Protein AF-A0A662KUR4-F1 (afdb_monomer_lite)

Sequence (89 aa):
MRERSKVEYRAGDQIHIVITKDFAPIATEFFNFCRENHYNASEVIRSLIARWLEEQKEFKKAYEIMKRSRGAVKSAAREYEKAIIYEGR

Secondary structure (DSSP, 8-state):
----PPP---TT--------TTTHHHHHHHHHHHHHTT--HHHHHHHHHHHHHHHHHHHHHHHHHHHHHHHHHHHHHHHHHHHHHHHT-

Radius of gyration: 24.8 Å; chains: 1; bounding box: 58×40×59 Å

Structure (mmCIF, N/CA/C/O backbone):
data_AF-A0A662KUR4-F1
#
_entry.id   AF-A0A662KUR4-F1
#
loop_
_atom_site.group_PDB
_atom_site.id
_atom_site.type_symbol
_atom_site.label_atom_id
_atom_site.label_alt_id
_atom_site.label_comp_id
_atom_site.label_asym_id
_atom_site.label_entity_id
_atom_site.label_seq_id
_atom_site.pdbx_PDB_ins_code
_atom_site.Cartn_x
_atom_site.Cartn_y
_atom_site.Cartn_z
_atom_site.occupancy
_atom_site.B_iso_or_equiv
_atom_site.auth_seq_id
_atom_site.auth_comp_id
_atom_site.auth_asym_id
_atom_site.auth_atom_id
_atom_site.pdbx_PDB_model_num
ATOM 1 N N . MET A 1 1 ? -17.187 -24.107 5.853 1.00 46.53 1 MET A N 1
ATOM 2 C CA . MET A 1 1 ? -16.433 -22.929 5.369 1.00 46.53 1 MET A CA 1
ATOM 3 C C . MET A 1 1 ? -15.014 -23.077 5.907 1.00 46.53 1 MET A C 1
ATOM 5 O O . MET A 1 1 ? -14.873 -23.116 7.119 1.00 46.53 1 MET A O 1
ATOM 9 N N . ARG A 1 2 ? -13.995 -23.330 5.069 1.00 51.97 2 ARG A N 1
ATOM 10 C CA . ARG A 1 2 ? -12.613 -23.477 5.569 1.00 51.97 2 ARG A CA 1
ATOM 11 C C . ARG A 1 2 ? -12.085 -22.091 5.929 1.00 51.97 2 ARG A C 1
ATOM 13 O O . ARG A 1 2 ? -12.038 -21.219 5.065 1.00 51.97 2 ARG A O 1
ATOM 20 N N . GLU A 1 3 ? -11.742 -21.898 7.195 1.00 57.66 3 GLU A N 1
ATOM 21 C CA . GLU A 1 3 ? -11.041 -20.714 7.678 1.00 57.66 3 GLU A CA 1
ATOM 22 C C . GLU A 1 3 ? -9.726 -20.605 6.892 1.00 57.66 3 GLU A C 1
ATOM 24 O O . GLU A 1 3 ? -8.913 -21.530 6.905 1.00 57.66 3 GLU A O 1
ATOM 29 N N . ARG A 1 4 ? -9.555 -19.543 6.092 1.00 60.91 4 ARG A N 1
ATOM 30 C CA . ARG A 1 4 ? -8.295 -19.334 5.368 1.00 60.91 4 ARG A CA 1
ATOM 31 C C . ARG A 1 4 ? -7.217 -19.097 6.420 1.00 60.91 4 ARG A C 1
ATOM 33 O O . ARG A 1 4 ? -7.261 -18.091 7.124 1.00 60.91 4 ARG A O 1
ATOM 40 N N . SER A 1 5 ? -6.277 -20.032 6.533 1.00 66.94 5 SER A N 1
ATOM 41 C CA . SER A 1 5 ? -5.096 -19.891 7.379 1.00 66.94 5 SER A CA 1
ATOM 42 C C . SER A 1 5 ? -4.397 -18.569 7.068 1.00 66.94 5 SER A C 1
ATOM 44 O O . SER A 1 5 ? -4.246 -18.208 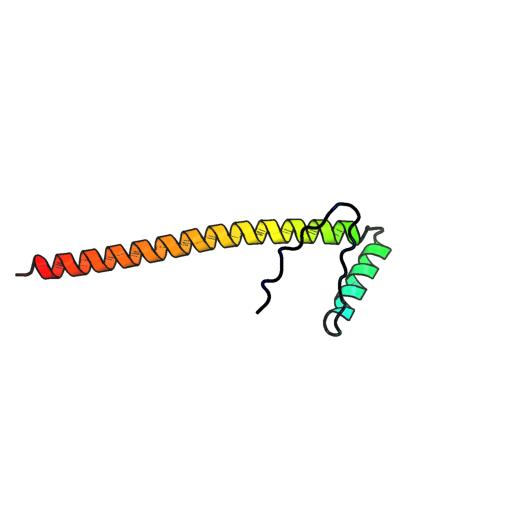5.898 1.00 66.94 5 SER A O 1
ATOM 46 N N . LYS A 1 6 ? -3.976 -17.844 8.110 1.00 76.25 6 LYS A N 1
ATOM 47 C CA . LYS A 1 6 ? -3.165 -16.634 7.947 1.00 76.25 6 LYS A CA 1
ATOM 48 C C . LYS A 1 6 ? -1.902 -17.004 7.168 1.00 76.25 6 LYS A C 1
ATOM 50 O O . LYS A 1 6 ? -1.160 -17.882 7.594 1.00 76.25 6 LYS A O 1
ATOM 55 N N . VAL A 1 7 ? -1.701 -16.367 6.019 1.00 81.00 7 VAL A N 1
ATOM 56 C CA . VAL A 1 7 ? -0.488 -16.538 5.215 1.00 81.00 7 VAL A CA 1
ATOM 57 C C . VAL A 1 7 ? 0.601 -15.662 5.823 1.00 81.00 7 VAL A C 1
ATOM 59 O O . VAL A 1 7 ? 0.384 -14.468 6.032 1.00 81.00 7 VAL A O 1
ATOM 62 N N . GLU A 1 8 ? 1.750 -16.260 6.117 1.00 88.12 8 GLU A N 1
ATOM 63 C CA . GLU A 1 8 ? 2.948 -15.571 6.588 1.00 88.12 8 GLU A CA 1
ATOM 64 C C . GLU A 1 8 ? 4.002 -15.621 5.480 1.00 88.12 8 GLU A C 1
ATOM 66 O O . GLU A 1 8 ? 4.393 -16.706 5.053 1.00 88.12 8 GLU A O 1
ATOM 71 N N . TYR A 1 9 ? 4.421 -14.448 5.000 1.00 87.75 9 TYR A N 1
ATOM 72 C CA . TYR A 1 9 ? 5.459 -14.319 3.976 1.00 87.75 9 TYR A CA 1
ATOM 73 C C . TYR A 1 9 ? 6.852 -14.341 4.613 1.00 87.75 9 TYR A C 1
ATOM 75 O O . TYR A 1 9 ? 7.070 -13.750 5.673 1.00 87.75 9 TYR A O 1
ATOM 83 N N . ARG A 1 10 ? 7.810 -14.977 3.941 1.00 91.31 10 ARG A N 1
ATOM 84 C CA . ARG A 1 10 ? 9.224 -15.072 4.316 1.00 91.31 10 ARG A CA 1
ATOM 85 C C . ARG A 1 10 ? 10.113 -14.363 3.298 1.00 91.31 10 ARG A C 1
ATOM 87 O O . ARG A 1 10 ? 9.712 -14.063 2.175 1.00 91.31 10 ARG A O 1
ATOM 94 N N . ALA A 1 11 ? 11.353 -14.084 3.698 1.00 87.69 11 ALA A N 1
ATOM 95 C CA . ALA A 1 11 ? 12.347 -13.534 2.784 1.00 87.69 11 ALA A CA 1
ATOM 96 C C . ALA A 1 11 ? 12.565 -14.486 1.594 1.00 87.69 11 ALA A C 1
ATOM 98 O O . ALA A 1 11 ? 12.797 -15.676 1.789 1.00 87.69 11 ALA A O 1
ATOM 99 N N . GLY A 1 12 ? 12.499 -13.944 0.376 1.00 86.75 12 GLY A N 1
ATOM 100 C CA . GLY A 1 12 ? 12.592 -14.715 -0.868 1.00 86.75 12 GLY A CA 1
ATOM 101 C C . GLY A 1 12 ? 11.243 -15.103 -1.477 1.00 86.75 12 GLY A C 1
ATOM 102 O O . GLY A 1 12 ? 11.210 -15.457 -2.655 1.00 86.75 12 GLY A O 1
ATOM 103 N N . ASP A 1 13 ? 10.137 -14.975 -0.738 1.00 88.94 13 ASP A N 1
ATOM 104 C CA . ASP A 1 13 ? 8.809 -15.224 -1.295 1.00 88.94 13 ASP A CA 1
ATOM 105 C C . ASP A 1 13 ? 8.464 -14.197 -2.381 1.00 88.94 13 ASP A C 1
ATOM 107 O O . ASP A 1 13 ? 8.730 -12.996 -2.258 1.00 88.94 13 ASP A O 1
ATOM 111 N N . GLN A 1 14 ? 7.831 -14.677 -3.452 1.00 84.75 14 GLN A N 1
ATOM 112 C CA . GLN A 1 14 ? 7.359 -13.826 -4.536 1.00 84.75 14 GLN A CA 1
ATOM 113 C C . GLN A 1 14 ? 5.988 -13.236 -4.203 1.00 84.75 14 GLN A C 1
ATOM 115 O O . GLN A 1 14 ? 5.055 -13.941 -3.818 1.00 84.75 14 GLN A O 1
ATOM 120 N N . ILE A 1 15 ? 5.848 -11.927 -4.414 1.00 83.69 15 ILE A N 1
ATOM 121 C CA . ILE A 1 15 ? 4.549 -11.256 -4.398 1.00 83.69 15 ILE A CA 1
ATOM 122 C C . ILE A 1 15 ? 4.007 -11.275 -5.825 1.00 83.69 15 ILE A C 1
ATOM 124 O O . ILE A 1 15 ? 4.563 -10.640 -6.720 1.00 83.69 15 ILE A O 1
ATOM 128 N N . HIS A 1 16 ? 2.904 -11.988 -6.034 1.00 83.56 16 HIS A N 1
ATOM 129 C CA . HIS A 1 16 ? 2.210 -12.004 -7.316 1.00 83.56 16 HIS A CA 1
ATOM 130 C C . HIS A 1 16 ? 1.157 -10.895 -7.353 1.00 83.56 16 HIS A C 1
ATOM 132 O O . HIS A 1 16 ? 0.188 -10.923 -6.594 1.00 83.56 16 HIS A O 1
ATOM 138 N N . ILE A 1 17 ? 1.336 -9.931 -8.257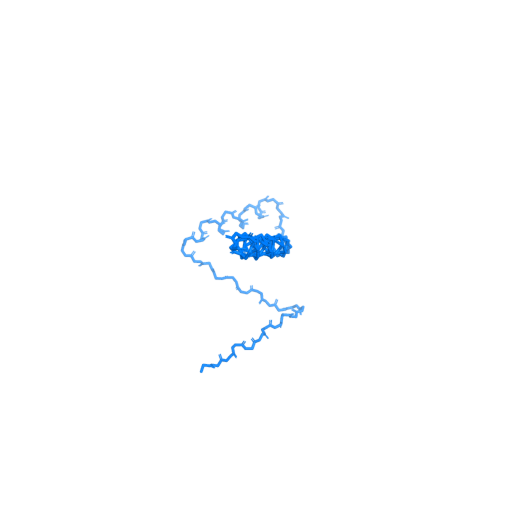 1.00 84.62 17 ILE A N 1
ATOM 139 C CA . ILE A 1 17 ? 0.370 -8.860 -8.515 1.00 84.62 17 ILE A CA 1
ATOM 140 C C . ILE A 1 17 ? -0.294 -9.144 -9.859 1.00 84.62 17 ILE A C 1
ATOM 142 O O . ILE A 1 17 ? 0.375 -9.213 -10.888 1.00 84.62 17 ILE A O 1
ATOM 146 N N . VAL A 1 18 ? -1.614 -9.321 -9.850 1.00 91.25 18 VAL A N 1
ATOM 147 C CA . VAL A 1 18 ? -2.395 -9.506 -11.077 1.00 91.25 18 VAL A CA 1
ATOM 148 C C . VAL A 1 18 ? -2.770 -8.134 -11.627 1.00 91.25 18 VAL A C 1
ATOM 150 O O . VAL A 1 18 ? -3.416 -7.348 -10.938 1.00 91.25 18 VAL A O 1
ATOM 153 N N . ILE A 1 19 ? -2.386 -7.854 -12.873 1.00 91.62 19 ILE A N 1
ATOM 154 C CA . ILE A 1 19 ? -2.772 -6.625 -13.572 1.00 91.62 19 ILE A CA 1
ATOM 155 C C . ILE A 1 19 ? -4.144 -6.840 -14.216 1.00 91.62 19 ILE A C 1
ATOM 157 O O . ILE A 1 19 ? -4.290 -7.615 -15.161 1.00 91.62 19 ILE A O 1
ATOM 161 N N . THR A 1 20 ? -5.158 -6.158 -13.692 1.00 94.25 20 THR A N 1
ATOM 162 C CA . THR A 1 20 ? -6.517 -6.148 -14.245 1.00 94.25 20 THR A CA 1
ATOM 163 C C . THR A 1 20 ? -6.649 -5.114 -15.366 1.00 94.25 20 THR A C 1
ATOM 165 O O . THR A 1 20 ? -5.800 -4.237 -15.522 1.00 94.25 20 THR A O 1
ATOM 168 N N . LYS A 1 21 ? -7.713 -5.207 -16.179 1.00 92.62 21 LYS A N 1
ATOM 169 C CA . LYS A 1 21 ? -7.911 -4.324 -17.347 1.00 92.62 21 LYS A CA 1
ATOM 170 C C . LYS A 1 21 ? -7.941 -2.836 -16.981 1.00 92.62 21 LYS A C 1
ATOM 172 O O . LYS A 1 21 ? -7.386 -2.023 -17.707 1.00 92.62 21 LYS A O 1
ATOM 177 N N . ASP A 1 22 ? -8.582 -2.500 -15.871 1.00 95.25 22 ASP A N 1
ATOM 178 C CA . ASP A 1 22 ? -8.708 -1.147 -15.324 1.00 95.25 22 ASP A CA 1
ATOM 179 C C . ASP A 1 22 ? -7.398 -0.621 -14.723 1.00 95.25 22 ASP A C 1
ATOM 181 O O . ASP A 1 22 ? -7.151 0.581 -14.735 1.00 95.25 22 ASP A O 1
ATOM 185 N N . PHE A 1 23 ? -6.527 -1.517 -14.257 1.00 94.81 23 PHE A N 1
ATOM 186 C CA . PHE A 1 23 ? -5.238 -1.152 -13.678 1.00 94.81 23 PHE A CA 1
ATOM 187 C C . PHE A 1 23 ? -4.090 -1.138 -14.697 1.00 94.81 23 PHE A C 1
ATOM 189 O O . PHE A 1 23 ? -3.080 -0.474 -14.476 1.00 94.81 23 PHE A O 1
ATOM 196 N N . ALA A 1 24 ? -4.232 -1.833 -15.829 1.00 96.69 24 ALA A N 1
ATOM 197 C CA . ALA A 1 24 ? -3.180 -1.969 -16.835 1.00 96.69 24 ALA A CA 1
ATOM 198 C C . ALA A 1 24 ? -2.579 -0.637 -17.330 1.00 96.69 24 ALA A C 1
ATOM 200 O O . ALA A 1 24 ? -1.348 -0.573 -17.422 1.00 96.69 24 ALA A O 1
ATOM 201 N N . PRO A 1 25 ? -3.361 0.431 -17.600 1.00 97.69 25 PRO A N 1
ATOM 202 C CA . PRO A 1 25 ? -2.794 1.718 -18.006 1.00 97.69 25 PRO A CA 1
ATOM 203 C C . PRO A 1 25 ? -1.880 2.313 -16.928 1.00 97.69 25 PRO A C 1
ATOM 205 O O . PRO A 1 25 ? -0.741 2.674 -17.214 1.00 97.69 25 PRO A O 1
ATOM 208 N N . ILE A 1 26 ? -2.345 2.315 -15.676 1.00 97.12 26 ILE A N 1
ATOM 209 C CA . ILE A 1 26 ? -1.612 2.860 -14.525 1.00 97.12 26 ILE A CA 1
ATOM 210 C C . ILE A 1 26 ? -0.358 2.030 -14.239 1.00 97.12 26 ILE A C 1
ATOM 212 O O . ILE A 1 26 ? 0.717 2.581 -14.019 1.00 97.12 26 ILE A O 1
ATOM 216 N N . ALA A 1 27 ? -0.469 0.699 -14.270 1.00 96.00 27 ALA A N 1
ATOM 217 C CA . ALA A 1 27 ? 0.675 -0.189 -14.090 1.00 96.00 27 ALA A CA 1
ATOM 218 C C . ALA A 1 27 ? 1.748 0.077 -15.156 1.00 96.00 27 ALA A C 1
ATOM 220 O O . ALA A 1 27 ? 2.930 0.180 -14.835 1.00 96.00 27 ALA A O 1
ATOM 221 N N . THR A 1 28 ? 1.332 0.234 -16.415 1.00 97.62 28 THR A N 1
ATOM 222 C CA . THR A 1 28 ? 2.236 0.528 -17.533 1.00 97.62 28 THR A CA 1
ATOM 223 C C . THR A 1 28 ? 2.962 1.853 -17.327 1.00 97.62 28 THR A C 1
ATOM 225 O O . THR A 1 28 ? 4.185 1.901 -17.449 1.00 97.62 28 THR A O 1
ATOM 228 N N . GLU A 1 29 ? 2.231 2.910 -16.974 1.00 98.44 29 GLU A N 1
ATOM 229 C CA . GLU A 1 29 ? 2.806 4.221 -16.668 1.00 98.44 29 GLU A CA 1
ATOM 230 C C . GLU A 1 29 ? 3.81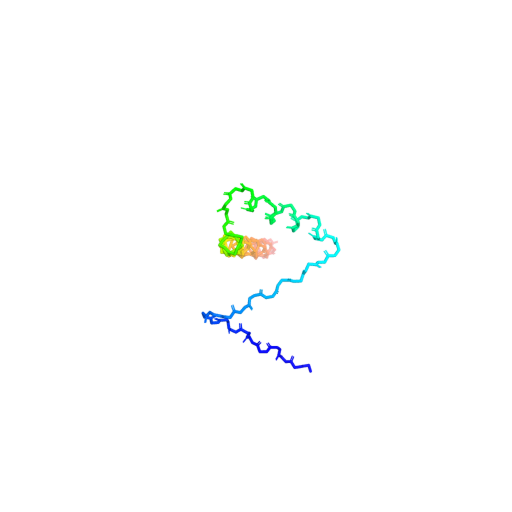9 4.134 -15.520 1.00 98.44 29 GLU A C 1
ATOM 232 O O . GLU A 1 29 ? 4.957 4.575 -15.666 1.00 98.44 29 GLU A O 1
ATOM 237 N N . PHE A 1 30 ? 3.456 3.471 -14.420 1.00 97.19 30 PHE A N 1
ATOM 238 C CA . PHE A 1 30 ? 4.326 3.286 -13.262 1.00 97.19 30 PHE A CA 1
ATOM 239 C C . PHE A 1 30 ? 5.645 2.578 -13.610 1.00 97.19 30 PHE A C 1
ATOM 241 O O . PHE A 1 30 ? 6.724 3.055 -13.247 1.00 97.19 30 PHE A O 1
ATOM 248 N N . PHE A 1 31 ? 5.584 1.445 -14.317 1.00 96.56 31 PHE A N 1
ATOM 249 C CA . PHE A 1 31 ? 6.789 0.691 -14.670 1.00 96.56 31 PHE A CA 1
ATOM 250 C C . PHE A 1 31 ? 7.644 1.421 -15.713 1.00 96.56 31 PHE A C 1
ATOM 252 O O . PHE A 1 31 ? 8.873 1.362 -15.627 1.00 96.56 31 PHE A O 1
ATOM 259 N N . ASN A 1 32 ? 7.030 2.144 -16.657 1.00 98.25 32 ASN A N 1
ATOM 260 C CA . ASN A 1 32 ? 7.765 2.995 -17.594 1.00 98.25 32 ASN A CA 1
ATOM 261 C C . ASN A 1 32 ? 8.486 4.126 -16.870 1.00 98.25 32 ASN A C 1
ATOM 263 O O . ASN A 1 32 ? 9.691 4.277 -17.053 1.00 98.25 32 ASN A O 1
ATOM 267 N N . PHE A 1 33 ? 7.795 4.831 -15.976 1.00 98.44 33 PHE A N 1
ATOM 268 C CA . PHE A 1 33 ? 8.387 5.895 -15.178 1.00 98.44 33 PHE A CA 1
ATOM 269 C C . PHE A 1 33 ? 9.562 5.381 -14.336 1.00 98.44 33 PHE A C 1
ATOM 271 O O . PHE A 1 33 ? 10.625 6.000 -14.314 1.00 98.44 33 PHE A O 1
ATOM 278 N N . CYS A 1 34 ? 9.425 4.215 -13.693 1.00 98.00 34 CYS A N 1
ATOM 279 C CA . CYS A 1 34 ? 10.533 3.603 -12.954 1.00 98.00 34 CYS A CA 1
ATOM 280 C C . CYS A 1 34 ? 11.728 3.300 -13.864 1.00 98.00 34 CYS A C 1
ATOM 282 O O . CYS A 1 34 ? 12.863 3.594 -13.504 1.00 98.00 34 CYS A O 1
ATOM 284 N N . ARG A 1 35 ? 11.480 2.739 -15.050 1.00 97.69 35 ARG A N 1
ATOM 285 C CA . ARG A 1 35 ? 12.528 2.407 -16.021 1.00 97.69 35 ARG A CA 1
ATOM 286 C C . ARG A 1 35 ? 13.260 3.651 -16.524 1.00 97.69 35 ARG A C 1
ATOM 288 O O . ARG A 1 35 ? 14.485 3.638 -16.576 1.00 97.69 35 ARG A O 1
ATOM 295 N N . GLU A 1 36 ? 12.523 4.699 -16.871 1.00 98.44 36 GLU A N 1
ATOM 296 C CA . GLU A 1 36 ? 13.063 5.966 -17.382 1.00 98.44 36 GLU A CA 1
ATOM 297 C C . GLU A 1 36 ? 13.894 6.710 -16.334 1.00 98.44 36 GLU A C 1
ATOM 299 O O . GLU A 1 36 ? 14.887 7.344 -16.674 1.00 98.44 36 GLU A O 1
ATOM 304 N N . ASN A 1 37 ? 13.531 6.586 -15.055 1.00 98.25 37 ASN A N 1
ATOM 305 C CA . ASN A 1 37 ? 14.209 7.261 -13.947 1.00 98.25 37 ASN A CA 1
ATOM 306 C C . ASN A 1 37 ? 15.177 6.347 -13.172 1.00 98.25 37 ASN A C 1
ATOM 308 O O . ASN A 1 37 ? 15.657 6.721 -12.104 1.00 98.25 37 ASN A O 1
ATOM 312 N N . HIS A 1 38 ? 15.469 5.150 -13.690 1.00 97.06 38 HIS A N 1
ATOM 313 C CA . HIS A 1 38 ? 16.355 4.160 -13.062 1.00 97.06 38 HIS A CA 1
ATOM 314 C C . HIS A 1 38 ? 15.946 3.742 -11.637 1.00 97.06 38 HIS A C 1
ATOM 316 O O . HIS A 1 38 ? 16.788 3.396 -10.808 1.00 97.06 38 HIS A O 1
ATOM 322 N N . TYR A 1 39 ? 14.646 3.728 -11.348 1.00 96.81 39 TYR A N 1
ATOM 323 C CA . TYR A 1 39 ? 14.112 3.229 -10.087 1.00 96.81 39 TYR A CA 1
ATOM 324 C C . TYR A 1 39 ? 13.858 1.723 -10.123 1.00 96.81 39 TYR A C 1
ATOM 326 O O . TYR A 1 39 ? 13.366 1.161 -11.105 1.00 96.81 39 TYR A O 1
ATOM 334 N N . ASN A 1 40 ? 14.111 1.065 -8.992 1.00 96.31 40 ASN A N 1
ATOM 335 C CA . ASN A 1 40 ? 13.699 -0.313 -8.775 1.00 96.31 40 ASN A CA 1
ATOM 336 C C . ASN A 1 40 ? 12.217 -0.350 -8.379 1.00 96.31 40 ASN A C 1
ATOM 338 O O . ASN A 1 40 ? 11.850 -0.063 -7.237 1.00 96.31 40 ASN A O 1
ATOM 342 N N . ALA A 1 41 ? 11.357 -0.741 -9.318 1.00 94.44 41 ALA A N 1
ATOM 343 C CA . ALA A 1 41 ? 9.915 -0.804 -9.099 1.00 94.44 41 ALA A CA 1
ATOM 344 C C . ALA A 1 41 ? 9.521 -1.644 -7.866 1.00 94.44 41 ALA A C 1
ATOM 346 O O . ALA A 1 41 ? 8.612 -1.267 -7.129 1.00 94.44 41 ALA A O 1
ATOM 347 N N . SER A 1 42 ? 10.236 -2.739 -7.583 1.00 92.06 42 SER A N 1
ATOM 348 C CA . SER A 1 42 ? 9.984 -3.583 -6.408 1.00 92.06 42 SER A CA 1
ATOM 349 C C . SER A 1 42 ? 10.305 -2.873 -5.091 1.00 92.06 42 SER A C 1
ATOM 351 O O . SER A 1 42 ? 9.654 -3.120 -4.079 1.00 92.06 42 SER A O 1
ATOM 353 N N . GLU A 1 43 ? 11.306 -1.994 -5.059 1.00 93.06 43 GLU A N 1
ATOM 354 C CA . GLU A 1 43 ? 11.596 -1.156 -3.886 1.00 93.06 43 GLU A CA 1
ATOM 355 C C . GLU A 1 43 ? 10.525 -0.096 -3.685 1.00 93.06 43 GLU A C 1
ATOM 357 O O . GLU A 1 43 ? 10.025 0.057 -2.572 1.00 93.06 43 GLU A O 1
ATOM 362 N N . VAL A 1 44 ? 10.105 0.562 -4.765 1.00 95.56 44 VAL A N 1
ATOM 363 C CA . VAL A 1 44 ? 9.042 1.569 -4.706 1.00 95.56 44 VAL A CA 1
ATOM 364 C C . VAL A 1 44 ? 7.738 0.948 -4.204 1.00 95.56 44 VAL A C 1
ATOM 366 O O . VAL A 1 44 ? 7.130 1.472 -3.272 1.00 95.56 44 VAL A O 1
ATOM 369 N N . ILE A 1 45 ? 7.342 -0.210 -4.743 1.00 93.94 45 ILE A N 1
ATOM 370 C CA . ILE A 1 45 ? 6.152 -0.944 -4.289 1.00 93.94 45 ILE A CA 1
ATOM 371 C C . ILE A 1 45 ? 6.266 -1.304 -2.802 1.00 93.94 45 ILE A C 1
ATOM 373 O O . ILE A 1 45 ? 5.319 -1.076 -2.051 1.00 93.94 45 ILE A O 1
ATOM 377 N N . ARG A 1 46 ? 7.418 -1.819 -2.345 1.00 92.81 46 ARG A N 1
ATOM 378 C CA . ARG A 1 46 ? 7.636 -2.152 -0.924 1.00 92.81 46 ARG A CA 1
ATOM 379 C C . ARG A 1 46 ? 7.468 -0.930 -0.019 1.00 92.81 46 ARG A C 1
ATOM 381 O O . ARG A 1 46 ? 6.767 -1.021 0.988 1.00 92.81 46 ARG A O 1
ATOM 388 N N . SER A 1 47 ? 8.047 0.206 -0.399 1.00 94.88 47 SER A N 1
ATOM 389 C CA . SER A 1 47 ? 7.925 1.463 0.348 1.00 94.88 47 SER A CA 1
ATOM 390 C C . SER A 1 47 ? 6.484 1.975 0.390 1.00 94.88 47 SER A C 1
ATOM 392 O O . SER A 1 47 ? 6.011 2.393 1.445 1.00 94.88 47 SER A O 1
ATOM 394 N N . LEU A 1 48 ? 5.754 1.895 -0.726 1.00 94.81 48 LEU A N 1
ATOM 395 C CA . LEU A 1 48 ? 4.347 2.299 -0.790 1.00 94.81 48 LEU A CA 1
ATOM 396 C C . LEU A 1 48 ? 3.449 1.408 0.077 1.00 94.81 48 LEU A C 1
ATOM 398 O O . LEU A 1 48 ? 2.594 1.929 0.791 1.00 94.81 48 LEU A O 1
ATOM 402 N N . ILE A 1 49 ? 3.666 0.087 0.067 1.00 94.19 49 ILE A N 1
ATOM 403 C CA . ILE A 1 49 ? 2.938 -0.856 0.932 1.00 94.19 49 ILE A CA 1
ATOM 404 C C . ILE A 1 49 ? 3.193 -0.535 2.409 1.00 94.19 49 ILE A C 1
ATOM 406 O O . ILE A 1 49 ? 2.245 -0.487 3.194 1.00 94.19 49 ILE A O 1
ATOM 410 N N . ALA A 1 50 ? 4.453 -0.301 2.789 1.00 94.81 50 ALA A N 1
ATOM 411 C CA . ALA A 1 50 ? 4.816 0.031 4.164 1.00 94.81 50 ALA A CA 1
ATOM 412 C C . ALA A 1 50 ? 4.139 1.329 4.629 1.00 94.81 50 ALA A C 1
ATOM 414 O O . ALA A 1 50 ? 3.482 1.328 5.672 1.00 94.81 50 ALA A O 1
ATOM 415 N N . ARG A 1 51 ? 4.225 2.392 3.817 1.00 96.69 51 ARG A N 1
ATOM 416 C CA . ARG A 1 51 ? 3.616 3.694 4.119 1.00 96.69 51 ARG A CA 1
ATOM 417 C C . ARG A 1 51 ? 2.099 3.594 4.254 1.00 96.69 51 ARG A C 1
ATOM 419 O O . ARG A 1 51 ? 1.538 4.040 5.248 1.00 96.69 51 ARG A O 1
ATOM 426 N N . TRP A 1 52 ? 1.436 2.948 3.296 1.00 96.88 52 TRP A N 1
ATOM 427 C CA . TRP A 1 52 ? -0.015 2.783 3.343 1.00 96.88 52 TRP A CA 1
ATOM 428 C C . TRP A 1 52 ? -0.464 2.011 4.593 1.00 96.88 52 TRP A C 1
ATOM 430 O O . TRP A 1 52 ? -1.434 2.395 5.243 1.00 96.88 52 TRP A O 1
ATOM 440 N N . LEU A 1 53 ? 0.253 0.950 4.985 1.00 96.25 53 LEU A N 1
ATOM 441 C CA . LEU A 1 53 ? -0.067 0.194 6.201 1.00 96.25 53 LEU A CA 1
ATOM 442 C C . LEU A 1 53 ? 0.089 1.019 7.482 1.00 96.25 53 LEU A C 1
ATOM 444 O O . LEU A 1 53 ? -0.695 0.831 8.414 1.00 96.25 53 LEU A O 1
ATOM 448 N N . GLU A 1 54 ? 1.098 1.883 7.558 1.00 96.12 54 GLU A N 1
ATOM 449 C CA . GLU A 1 54 ? 1.286 2.801 8.682 1.00 96.12 54 GLU A CA 1
ATOM 450 C C . GLU A 1 54 ? 0.108 3.772 8.793 1.00 96.12 54 GLU A C 1
ATOM 452 O O . GLU A 1 54 ? -0.570 3.787 9.823 1.00 96.12 54 GLU A O 1
ATOM 457 N N . GLU A 1 55 ? -0.232 4.446 7.693 1.00 95.69 55 GLU A N 1
ATOM 458 C CA . GLU A 1 55 ? -1.383 5.349 7.610 1.00 95.69 55 GLU A CA 1
ATOM 459 C C . GLU A 1 55 ? -2.677 4.643 8.057 1.00 95.69 55 GLU A C 1
ATOM 461 O O . GLU A 1 55 ? -3.417 5.147 8.902 1.00 95.69 55 GLU A O 1
ATOM 466 N N . GLN A 1 56 ? -2.948 3.423 7.571 1.00 96.25 56 GLN A N 1
ATOM 467 C CA . GLN A 1 56 ? -4.154 2.678 7.958 1.00 96.25 56 GLN A CA 1
ATOM 468 C C . GLN A 1 56 ? -4.198 2.323 9.452 1.00 96.25 56 GLN A C 1
ATOM 470 O O . GLN A 1 56 ? -5.280 2.300 10.051 1.00 96.25 56 GLN A O 1
ATOM 475 N N . LYS A 1 57 ? -3.051 2.046 10.085 1.00 94.88 57 LYS A N 1
ATOM 476 C CA . LYS A 1 57 ? -2.992 1.799 11.536 1.00 94.88 57 LYS A CA 1
ATOM 477 C C . LYS A 1 57 ? -3.345 3.060 12.316 1.00 94.88 57 LYS A C 1
ATOM 479 O O . LYS A 1 57 ? -4.102 2.976 13.288 1.00 94.88 57 LYS A O 1
ATOM 484 N N . GLU A 1 58 ? -2.839 4.209 11.886 1.00 93.12 58 GLU A N 1
ATOM 485 C CA . GLU A 1 58 ? -3.143 5.500 12.501 1.00 93.12 58 GLU A CA 1
ATOM 486 C C . GLU A 1 58 ? -4.614 5.876 12.325 1.00 93.12 58 GLU A C 1
ATOM 488 O O . GLU A 1 58 ? -5.291 6.178 13.313 1.00 93.12 58 GLU A O 1
ATOM 493 N N . PHE A 1 59 ? -5.152 5.747 11.109 1.00 92.50 59 PHE A N 1
ATOM 494 C CA . PHE A 1 59 ? -6.572 5.972 10.835 1.00 92.50 59 PHE A CA 1
ATOM 495 C C . PHE A 1 59 ? -7.463 5.083 11.698 1.00 92.50 59 PHE A C 1
ATOM 497 O O . PHE A 1 59 ? -8.422 5.564 12.305 1.00 92.50 59 PHE A O 1
ATOM 504 N N . LYS A 1 60 ? -7.131 3.794 11.822 1.00 93.38 60 LYS A N 1
ATOM 505 C CA . LYS A 1 60 ? -7.881 2.867 12.675 1.00 93.38 60 LYS A CA 1
ATOM 506 C C . LYS A 1 60 ? -7.841 3.290 14.142 1.00 93.38 60 LYS A C 1
ATOM 508 O O . LYS A 1 60 ? -8.871 3.254 14.813 1.00 93.38 60 LYS A O 1
ATOM 513 N N . LYS A 1 61 ? -6.679 3.710 14.647 1.00 92.75 61 LYS A N 1
ATOM 514 C CA . LYS A 1 61 ? -6.535 4.209 16.022 1.00 92.75 61 LYS A CA 1
ATOM 515 C C . LYS A 1 61 ? -7.396 5.453 16.249 1.00 92.75 61 LYS A C 1
ATOM 517 O O . LYS A 1 61 ? -8.139 5.500 17.228 1.00 92.75 61 LYS A O 1
ATOM 522 N N . ALA A 1 62 ? -7.342 6.421 15.337 1.00 89.12 62 ALA A N 1
ATOM 523 C CA . ALA A 1 62 ? -8.152 7.635 15.401 1.00 89.12 62 ALA A CA 1
ATOM 524 C C . ALA A 1 6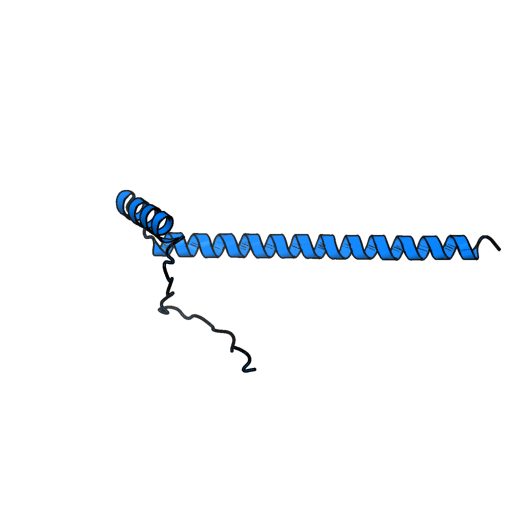2 ? -9.658 7.323 15.359 1.00 89.12 62 ALA A C 1
ATOM 526 O O . ALA A 1 62 ? -10.430 7.852 16.161 1.00 89.12 62 ALA A O 1
ATOM 527 N N . TYR A 1 63 ? -10.073 6.406 14.482 1.00 90.00 63 TYR A N 1
ATOM 528 C CA . TYR A 1 63 ? -11.460 5.962 14.376 1.00 90.00 63 TYR A CA 1
ATOM 529 C C . TYR A 1 63 ? -11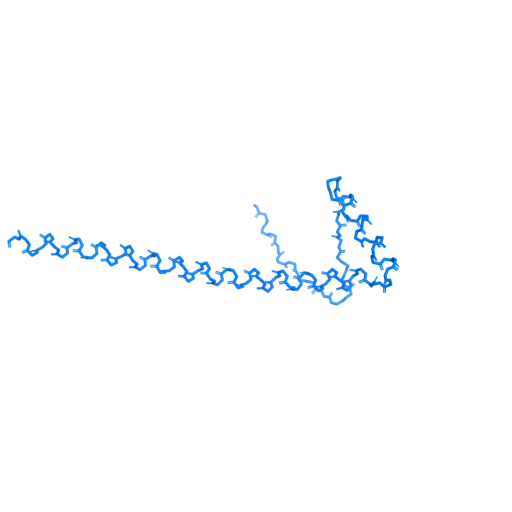.965 5.306 15.669 1.00 90.00 63 TYR A C 1
ATOM 531 O O . TYR A 1 63 ? -13.055 5.632 16.140 1.00 90.00 63 TYR A O 1
ATOM 539 N N . GLU A 1 64 ? -11.172 4.426 16.285 1.00 91.81 64 GLU A N 1
ATOM 540 C CA . GLU A 1 64 ? -11.534 3.781 17.551 1.00 91.81 64 GLU A CA 1
ATOM 541 C C . GLU A 1 64 ? -11.643 4.784 18.706 1.00 91.81 64 GLU A C 1
ATOM 543 O O . GLU A 1 64 ? -12.570 4.690 19.513 1.00 91.81 64 GLU A O 1
ATOM 548 N N . ILE A 1 65 ? -10.759 5.786 18.761 1.00 89.12 65 ILE A N 1
ATOM 549 C CA . ILE A 1 65 ? -10.867 6.889 19.728 1.00 89.12 65 ILE A CA 1
ATOM 550 C C . ILE A 1 65 ? -12.185 7.643 19.512 1.00 89.12 65 ILE A C 1
ATOM 552 O O . ILE A 1 65 ? -12.970 7.781 20.449 1.00 89.12 65 ILE A O 1
ATOM 556 N N . MET A 1 66 ? -12.486 8.059 18.276 1.00 86.38 66 MET A N 1
ATOM 557 C CA . MET A 1 66 ? -13.727 8.778 17.967 1.00 86.38 66 MET A CA 1
ATOM 558 C C . MET A 1 66 ? -14.972 7.955 18.323 1.00 86.38 66 MET A C 1
ATOM 560 O O . MET A 1 66 ? -15.937 8.479 18.887 1.00 86.38 66 MET A O 1
ATOM 564 N N . LYS A 1 67 ? -14.965 6.657 18.007 1.00 86.19 67 LYS A N 1
ATOM 565 C CA . LYS A 1 67 ? -16.067 5.735 18.294 1.00 86.19 67 LYS A CA 1
ATOM 566 C C . LYS A 1 67 ? -16.314 5.603 19.798 1.00 86.19 67 LYS A C 1
ATOM 568 O O . LYS A 1 67 ? -17.470 5.665 20.219 1.00 86.19 67 LYS A O 1
ATOM 573 N N . ARG A 1 68 ? -15.254 5.477 20.604 1.00 83.81 68 ARG A N 1
ATOM 574 C CA . ARG A 1 68 ? -15.344 5.443 22.075 1.00 83.81 68 ARG A CA 1
ATOM 575 C C . ARG A 1 68 ? -15.899 6.747 22.633 1.00 83.81 68 ARG A C 1
ATOM 577 O O . ARG A 1 68 ? -16.841 6.699 23.419 1.00 83.81 68 ARG A O 1
ATOM 584 N N . SER A 1 69 ? -15.401 7.892 22.168 1.00 81.75 69 SER A N 1
ATOM 585 C CA . SER A 1 69 ? -15.888 9.205 22.607 1.00 81.75 69 SER A CA 1
ATOM 586 C C . SER A 1 69 ? -17.368 9.410 22.278 1.00 81.75 69 SER A C 1
ATOM 588 O O . SER A 1 69 ? -18.136 9.827 23.138 1.00 81.75 69 SER A O 1
ATOM 590 N N . ARG A 1 70 ? -17.821 9.034 21.072 1.00 77.00 70 ARG A N 1
ATOM 591 C CA . ARG A 1 70 ? -19.254 9.071 20.719 1.00 77.00 70 ARG A CA 1
ATOM 592 C C . ARG A 1 70 ? -20.103 8.148 21.597 1.00 77.00 70 ARG A C 1
ATOM 594 O O . ARG A 1 70 ? -21.240 8.492 21.905 1.00 77.00 70 ARG A O 1
ATOM 601 N N . GLY A 1 71 ? -19.574 6.987 21.981 1.00 80.31 71 GLY A N 1
ATOM 602 C CA . GLY A 1 71 ? -20.228 6.076 22.921 1.00 80.31 71 GLY A CA 1
ATOM 603 C C . GLY A 1 71 ? -20.390 6.696 24.310 1.00 80.31 71 GLY A C 1
ATOM 604 O O . GLY A 1 71 ? -21.498 6.693 24.839 1.00 80.31 71 GLY A O 1
ATOM 605 N N . ALA A 1 72 ? -19.319 7.291 24.841 1.00 73.81 72 ALA A N 1
ATOM 606 C CA . ALA A 1 72 ? -19.306 7.945 26.150 1.00 73.81 72 ALA A CA 1
ATOM 607 C C . ALA A 1 72 ? -20.258 9.153 26.221 1.00 73.81 72 ALA A C 1
ATOM 609 O O . ALA A 1 72 ? -20.984 9.322 27.196 1.00 73.81 72 ALA A O 1
ATOM 610 N N . VAL A 1 73 ? -20.323 9.966 25.161 1.00 76.31 73 VAL A N 1
ATOM 611 C CA . VAL A 1 73 ? -21.273 11.091 25.087 1.00 76.31 73 VAL A CA 1
ATOM 612 C C . VAL A 1 73 ? -22.721 10.588 25.079 1.00 76.31 73 VAL A C 1
ATOM 614 O O . VAL A 1 73 ? -23.570 11.138 25.775 1.00 76.31 73 VAL A O 1
ATOM 617 N N . LYS A 1 74 ? -23.015 9.505 24.344 1.00 78.44 74 LYS A N 1
ATOM 618 C CA . LYS A 1 74 ? -24.359 8.906 24.327 1.00 78.44 74 LYS A CA 1
ATOM 619 C C . LYS A 1 74 ? -24.761 8.299 25.673 1.00 78.44 74 LYS A C 1
ATOM 621 O O . LYS A 1 74 ? -25.940 8.358 26.015 1.00 78.44 74 LYS A O 1
ATOM 626 N N . SER A 1 75 ? -23.830 7.697 26.415 1.00 76.44 75 SER A N 1
ATOM 627 C CA . SER A 1 75 ? -24.129 7.160 27.747 1.00 76.44 75 SER A CA 1
ATOM 628 C C . SER A 1 75 ? -24.372 8.276 28.760 1.00 76.44 75 SER A C 1
ATOM 630 O O . SER A 1 75 ? -25.382 8.226 29.453 1.00 76.44 75 SER A O 1
ATOM 632 N N . ALA A 1 76 ? -23.533 9.316 28.766 1.00 74.56 76 ALA A N 1
ATOM 633 C CA . ALA A 1 76 ? -23.697 10.468 29.653 1.00 74.56 76 ALA A CA 1
ATOM 634 C C . ALA A 1 76 ? -25.028 11.204 29.413 1.00 74.56 76 ALA A C 1
ATOM 636 O O . ALA A 1 76 ? -25.730 11.538 30.364 1.00 74.56 76 ALA A O 1
ATOM 637 N N . ALA A 1 77 ? -25.429 11.388 28.148 1.00 76.25 77 ALA A N 1
ATOM 638 C CA . ALA A 1 77 ? -26.721 11.989 27.811 1.00 76.25 77 ALA A CA 1
ATOM 639 C C . ALA A 1 77 ? -27.910 11.175 28.361 1.00 76.25 77 ALA A C 1
ATOM 641 O O . ALA A 1 77 ? -28.829 11.744 28.942 1.00 76.25 77 ALA A O 1
ATOM 642 N N . ARG A 1 78 ? -27.865 9.837 28.254 1.00 79.25 78 ARG A N 1
ATOM 643 C CA . ARG A 1 78 ? -28.904 8.952 28.813 1.00 79.25 78 ARG A CA 1
ATOM 644 C C . ARG A 1 78 ? -28.954 8.968 30.340 1.00 79.25 78 ARG A C 1
ATOM 646 O O . ARG A 1 78 ? -30.029 8.812 30.910 1.00 79.25 78 ARG A O 1
ATOM 653 N N . GLU A 1 79 ? -27.808 9.079 31.005 1.00 78.62 79 GLU A N 1
ATOM 654 C CA . GLU A 1 79 ? -27.747 9.179 32.469 1.00 78.62 79 GLU A CA 1
ATOM 655 C C . GLU A 1 79 ? -28.325 10.509 32.958 1.00 78.62 79 GLU A C 1
ATOM 657 O O . GLU A 1 79 ? -29.120 10.515 33.897 1.00 78.62 79 GLU A O 1
ATOM 662 N N . TYR A 1 80 ? -28.019 11.607 32.266 1.00 75.06 80 TYR A N 1
ATOM 663 C CA . TYR A 1 80 ? -28.586 12.922 32.552 1.00 75.06 80 TYR A CA 1
ATOM 664 C C . TYR A 1 80 ? -30.110 12.964 32.349 1.00 75.06 80 TYR A C 1
ATOM 666 O O . TYR A 1 80 ? -30.836 13.424 33.229 1.00 75.06 80 TYR A O 1
ATOM 674 N N . GLU A 1 81 ? -30.618 12.408 31.243 1.00 75.38 81 GLU A N 1
ATOM 675 C CA . GLU A 1 81 ? -32.065 12.275 31.002 1.00 75.38 81 GLU A CA 1
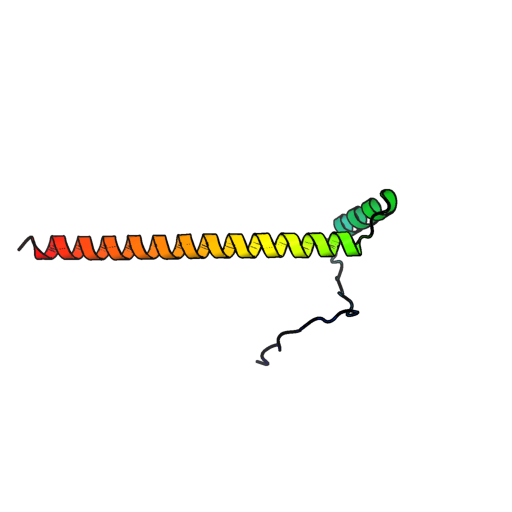ATOM 676 C C . GLU A 1 81 ? -32.768 11.496 32.124 1.00 75.38 81 GLU A C 1
ATOM 678 O O . GLU A 1 81 ? -33.839 11.894 32.579 1.00 75.38 81 GLU A O 1
ATOM 683 N N . LYS A 1 82 ? -32.161 10.406 32.615 1.00 78.62 82 LYS A N 1
ATOM 684 C CA . LYS A 1 82 ? -32.707 9.647 33.749 1.00 78.62 82 LYS A CA 1
ATOM 685 C C . LYS A 1 82 ? -32.725 10.463 35.041 1.00 78.62 82 LYS A C 1
ATOM 687 O O . LYS A 1 82 ? -33.711 10.383 35.767 1.00 78.62 82 LYS A O 1
ATOM 692 N N . ALA A 1 83 ? -31.668 11.220 35.331 1.00 74.69 83 ALA A N 1
ATOM 693 C CA . ALA A 1 83 ? -31.572 12.018 36.552 1.00 74.69 83 ALA A CA 1
ATOM 694 C C . ALA A 1 83 ? -32.668 13.098 36.623 1.00 74.69 83 ALA A C 1
ATOM 696 O O . ALA A 1 83 ? -33.352 13.200 37.637 1.00 74.69 83 ALA A O 1
ATOM 697 N N . ILE A 1 84 ? -32.922 13.812 35.518 1.00 74.06 84 ILE A N 1
ATOM 698 C CA . ILE A 1 84 ? -33.988 14.830 35.440 1.00 74.06 84 ILE A CA 1
ATOM 699 C C . ILE A 1 84 ? -35.369 14.235 35.750 1.00 74.06 84 ILE A C 1
ATOM 701 O O . ILE A 1 84 ? -36.171 14.847 36.452 1.00 74.06 84 ILE A O 1
ATOM 705 N N . ILE A 1 85 ? -35.661 13.036 35.240 1.00 70.75 85 ILE A N 1
ATOM 706 C CA . ILE A 1 85 ? -36.963 12.380 35.443 1.00 70.75 85 ILE A CA 1
ATOM 707 C C . ILE A 1 85 ? -37.170 11.978 36.913 1.00 70.75 85 ILE A C 1
ATOM 709 O O . ILE A 1 85 ? -38.306 11.967 37.387 1.00 70.75 85 ILE A O 1
ATOM 713 N N . TYR A 1 86 ? -36.096 11.647 37.635 1.00 60.47 86 TYR A N 1
ATOM 714 C CA . TYR A 1 86 ? -36.163 11.249 39.044 1.00 60.47 86 TYR A CA 1
ATOM 715 C C . TYR A 1 86 ? -36.235 12.435 40.015 1.00 60.47 86 TYR A C 1
ATOM 717 O O . TYR A 1 86 ? -36.883 12.302 41.048 1.00 60.47 86 TYR A O 1
ATOM 725 N N . GLU A 1 87 ? -35.622 13.578 39.695 1.00 59.81 87 GLU A N 1
ATOM 726 C CA . GLU A 1 87 ? -35.665 14.785 40.542 1.00 59.81 87 GLU A CA 1
ATOM 727 C C . GLU A 1 87 ? -36.922 15.653 40.327 1.00 59.81 87 GLU A C 1
ATOM 729 O O . GLU A 1 87 ? -37.198 16.548 41.119 1.00 59.81 87 GLU A O 1
ATOM 734 N N . GLY A 1 88 ? -37.711 15.389 39.279 1.00 56.06 88 GLY A N 1
ATOM 735 C CA . GLY A 1 88 ? -38.974 16.080 38.985 1.00 56.06 88 GLY A CA 1
ATOM 736 C C . GLY A 1 88 ? -40.235 15.471 39.620 1.00 56.06 88 GLY A C 1
ATOM 737 O O . GLY A 1 88 ? -41.331 15.737 39.122 1.00 56.06 88 GLY A O 1
ATOM 738 N N . ARG A 1 89 ? -40.104 14.624 40.650 1.00 48.00 89 ARG A N 1
ATOM 739 C CA . ARG A 1 89 ? -41.215 14.011 41.404 1.00 48.00 89 ARG A CA 1
ATOM 740 C C . ARG A 1 89 ? -41.260 14.475 42.850 1.00 48.00 89 ARG A C 1
ATOM 742 O O . ARG A 1 89 ? -40.184 14.517 43.478 1.00 48.00 89 ARG A O 1
#

Foldseek 3Di:
DDDPPDDDDDPPDDDDDDQDPVRVVVVVVLVVVCVVVVHDSVVVVVVVVVVVVVVVVVVVVVVVVVVVVVVVVVVVVVVVVVVVVVVVD

pLDDT: mean 85.98, std 12.64, range [46.53, 98.44]